Protein AF-A0A972P7M9-F1 (afdb_monomer_lite)

pLDDT: mean 73.9, std 10.82, range [38.41, 84.38]

Foldseek 3Di:
DVVVVQWDFPDDDPQWTWTWHDDDVDIQIAIDGNPDPDDPPVNVVVRCVSRVHDPVNVVVVVVD

Secondary structure (DSSP, 8-state):
-GGGGTEEEEEEETTEEEEEEEETTEEEEEEEESS-SS--HHHHHHHHHHHT--HHHHHHHH--

Radius of gyration: 11.29 Å; chains: 1; bounding box: 25×22×32 Å

Sequence (64 aa):
MLEAQGFTLVRQKGSHIRLRKEEIGRTLLVTVPSNQKQIRKGTLNGILSQAGLSKEELVALFQV

Structure (mmCIF, N/CA/C/O backbone):
data_AF-A0A972P7M9-F1
#
_entry.id   AF-A0A972P7M9-F1
#
loop_
_atom_site.group_PDB
_atom_site.id
_atom_site.type_symbol
_atom_site.label_atom_id
_atom_site.label_alt_id
_atom_site.label_comp_id
_atom_site.label_asym_id
_atom_site.label_entity_id
_atom_site.label_seq_id
_atom_site.pdbx_PDB_ins_code
_atom_site.Cartn_x
_atom_site.Cartn_y
_atom_site.Cartn_z
_atom_site.occupancy
_atom_site.B_iso_or_equiv
_atom_site.auth_seq_id
_atom_site.auth_comp_id
_atom_site.auth_asym_id
_atom_site.auth_atom_id
_atom_site.pdbx_PDB_model_num
ATOM 1 N N . MET A 1 1 ? -5.879 -10.132 1.783 1.00 50.66 1 MET A N 1
ATOM 2 C CA . MET A 1 1 ? -4.439 -10.471 1.756 1.00 50.66 1 MET A CA 1
ATOM 3 C C . MET A 1 1 ? -3.801 -9.833 0.523 1.00 50.66 1 MET A C 1
ATOM 5 O O . MET A 1 1 ? -4.232 -10.168 -0.570 1.00 50.66 1 MET A O 1
ATOM 9 N N . LEU A 1 2 ? -2.866 -8.869 0.652 1.00 57.88 2 LEU A N 1
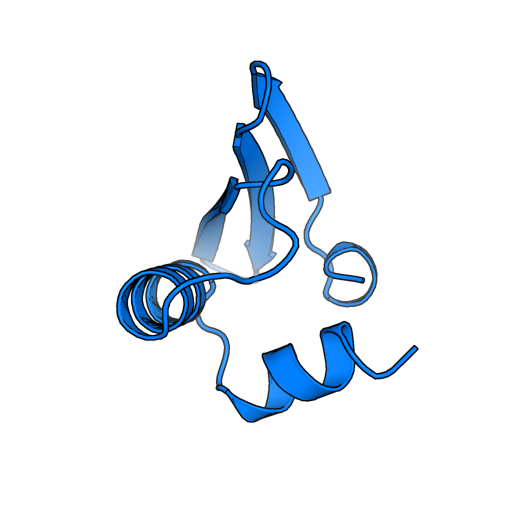ATOM 10 C CA . LEU A 1 2 ? -2.301 -8.127 -0.509 1.00 57.88 2 LEU A CA 1
ATOM 11 C C . LEU A 1 2 ? -1.646 -9.045 -1.556 1.00 57.88 2 LEU A C 1
ATOM 13 O O . LEU A 1 2 ? -1.611 -8.708 -2.737 1.00 57.88 2 LEU A O 1
ATOM 17 N N . GLU A 1 3 ? -1.218 -10.232 -1.138 1.00 56.75 3 GLU A N 1
ATOM 18 C CA . GLU A 1 3 ? -0.701 -11.290 -2.010 1.00 56.75 3 GLU A CA 1
ATOM 19 C C . GLU A 1 3 ? -1.707 -11.707 -3.095 1.00 56.75 3 GLU A C 1
ATOM 21 O O . GLU A 1 3 ? -1.314 -11.941 -4.234 1.00 56.75 3 GLU A O 1
ATOM 26 N N . ALA A 1 4 ? -3.013 -11.682 -2.799 1.00 57.16 4 ALA A N 1
ATOM 27 C CA . ALA A 1 4 ? -4.067 -12.004 -3.766 1.00 57.16 4 ALA A CA 1
ATOM 28 C C . ALA A 1 4 ? -4.191 -10.970 -4.902 1.00 57.16 4 ALA A C 1
ATOM 30 O O . ALA A 1 4 ? -4.778 -11.253 -5.939 1.00 57.16 4 ALA A O 1
ATOM 31 N N . GLN A 1 5 ? -3.626 -9.776 -4.718 1.00 66.06 5 GLN A N 1
ATOM 32 C CA . GLN A 1 5 ? -3.641 -8.681 -5.691 1.00 66.06 5 GLN A CA 1
ATOM 33 C C . GLN A 1 5 ? -2.338 -8.595 -6.503 1.00 66.06 5 GLN A C 1
ATOM 35 O O . GLN A 1 5 ? -2.121 -7.608 -7.210 1.00 66.06 5 GLN A O 1
ATOM 40 N N . GLY A 1 6 ? -1.456 -9.598 -6.398 1.00 70.94 6 GLY A N 1
ATOM 41 C CA . GLY A 1 6 ? -0.162 -9.625 -7.087 1.00 70.94 6 GLY A CA 1
ATOM 42 C C . GLY A 1 6 ? 0.917 -8.772 -6.415 1.00 70.94 6 GLY A C 1
ATOM 43 O O . GLY A 1 6 ? 1.914 -8.428 -7.048 1.00 70.94 6 GLY A O 1
ATOM 44 N N . PHE A 1 7 ? 0.726 -8.394 -5.146 1.00 77.94 7 PHE A N 1
ATOM 45 C CA . PHE A 1 7 ? 1.782 -7.763 -4.359 1.00 77.94 7 PHE A CA 1
ATOM 46 C C . PHE A 1 7 ? 2.684 -8.827 -3.739 1.00 77.94 7 PHE A C 1
ATOM 48 O O . PHE A 1 7 ? 2.249 -9.633 -2.921 1.00 77.94 7 PHE A O 1
ATOM 55 N N . THR A 1 8 ? 3.967 -8.766 -4.062 1.00 80.44 8 THR A N 1
ATOM 56 C CA . THR A 1 8 ? 5.003 -9.627 -3.503 1.00 80.44 8 THR A CA 1
ATOM 57 C C . THR A 1 8 ? 5.688 -8.932 -2.331 1.00 80.44 8 THR A C 1
ATOM 59 O O . THR A 1 8 ? 6.030 -7.746 -2.395 1.00 80.44 8 THR A O 1
ATOM 62 N N . LEU A 1 9 ? 5.929 -9.664 -1.245 1.00 79.62 9 LEU A N 1
ATOM 63 C CA . LEU A 1 9 ? 6.719 -9.177 -0.119 1.00 79.62 9 LEU A CA 1
ATOM 64 C C . LEU A 1 9 ? 8.192 -9.063 -0.524 1.00 79.62 9 LEU A C 1
ATOM 66 O O . LEU A 1 9 ? 8.854 -10.062 -0.776 1.00 79.62 9 LEU A O 1
ATOM 70 N N . VAL A 1 10 ? 8.71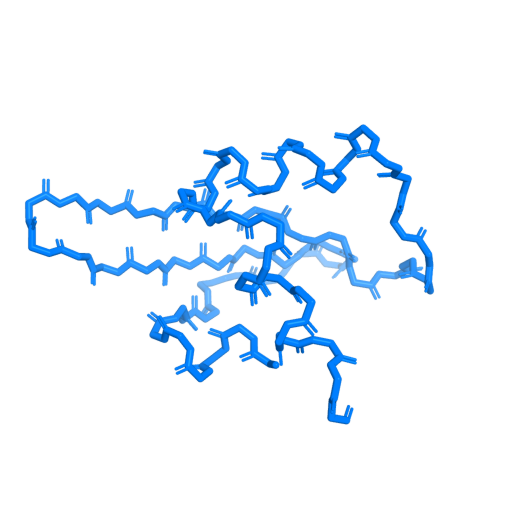6 -7.838 -0.580 1.00 84.38 10 VAL A N 1
ATOM 71 C CA . VAL A 1 10 ? 10.122 -7.594 -0.949 1.00 84.38 10 VAL A CA 1
ATOM 72 C C . VAL A 1 10 ? 11.016 -7.605 0.275 1.00 84.38 10 VAL A C 1
ATOM 74 O O . VAL A 1 10 ? 12.147 -8.078 0.230 1.00 84.38 10 VAL A O 1
ATOM 77 N N . ARG A 1 11 ? 10.547 -7.004 1.372 1.00 82.38 11 ARG A N 1
ATOM 78 C CA . ARG A 1 11 ? 11.351 -6.870 2.586 1.00 82.38 11 ARG A CA 1
ATOM 79 C C . ARG A 1 11 ? 10.478 -6.570 3.783 1.00 82.38 11 ARG A C 1
ATOM 81 O O . ARG A 1 11 ? 9.653 -5.669 3.724 1.00 82.38 11 ARG A O 1
ATOM 88 N N . GLN A 1 12 ? 10.759 -7.209 4.905 1.00 82.31 12 GLN A N 1
ATOM 89 C CA . GLN A 1 12 ? 10.235 -6.801 6.200 1.00 82.31 12 GLN A CA 1
ATOM 90 C C . GLN A 1 12 ? 11.393 -6.343 7.087 1.00 82.31 12 GLN A C 1
ATOM 92 O O . GLN A 1 12 ? 12.412 -7.024 7.188 1.00 82.31 12 GLN A O 1
ATOM 97 N N . LYS A 1 13 ? 11.267 -5.168 7.711 1.00 78.00 13 LYS A N 1
ATOM 98 C CA . LYS A 1 13 ? 12.192 -4.711 8.756 1.00 78.00 13 LYS A CA 1
ATOM 99 C C . LYS A 1 13 ? 11.381 -4.371 10.002 1.00 78.00 13 LYS A C 1
ATOM 101 O O . LYS A 1 13 ? 10.765 -3.307 10.083 1.00 78.00 13 LYS A O 1
ATOM 106 N N . GLY A 1 14 ? 11.367 -5.307 10.951 1.00 7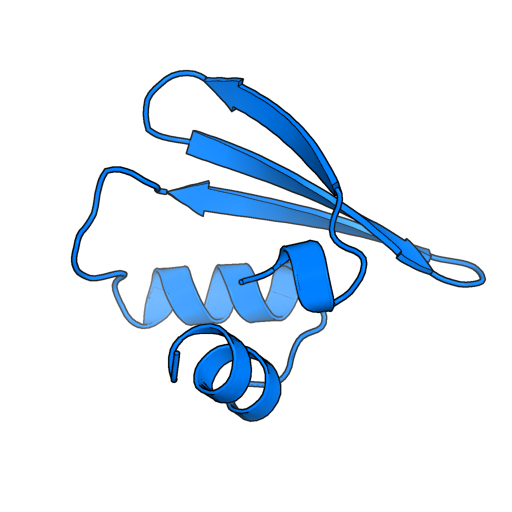8.75 14 GLY A N 1
ATOM 107 C CA . GLY A 1 14 ? 10.513 -5.242 12.136 1.00 78.75 14 GLY A CA 1
ATOM 108 C C . GLY A 1 14 ? 9.040 -5.121 11.746 1.00 78.75 14 GLY A C 1
ATOM 109 O O . GLY A 1 14 ? 8.536 -5.866 10.910 1.00 78.75 14 GLY A O 1
ATOM 110 N N . SER A 1 15 ? 8.375 -4.122 12.311 1.00 76.62 15 SER A N 1
ATOM 111 C CA . SER A 1 15 ? 6.965 -3.817 12.079 1.00 76.62 15 SER A CA 1
ATOM 112 C C . SER A 1 15 ? 6.640 -3.240 10.701 1.00 76.62 15 SER A C 1
ATOM 114 O O . SER A 1 15 ? 5.486 -2.915 10.475 1.00 76.62 15 SER A O 1
ATOM 116 N N . HIS A 1 16 ? 7.610 -3.018 9.809 1.00 78.12 16 HIS A N 1
ATOM 117 C CA . HIS A 1 16 ? 7.365 -2.426 8.489 1.00 78.12 16 HIS A CA 1
ATOM 118 C C . HIS A 1 16 ? 7.583 -3.457 7.387 1.00 78.12 16 HIS A C 1
ATOM 120 O O . HIS A 1 16 ? 8.699 -3.944 7.186 1.00 78.12 16 HIS A O 1
ATOM 126 N N . ILE A 1 17 ? 6.517 -3.750 6.648 1.00 82.69 17 ILE A N 1
ATOM 127 C CA . ILE A 1 17 ? 6.504 -4.650 5.500 1.00 82.69 17 ILE A CA 1
ATOM 128 C C . ILE A 1 17 ? 6.529 -3.816 4.220 1.00 82.69 17 ILE A C 1
ATOM 130 O O . ILE A 1 17 ? 5.686 -2.949 4.028 1.00 82.69 17 ILE A O 1
ATOM 134 N N . ARG A 1 18 ? 7.477 -4.088 3.326 1.00 83.62 18 ARG A N 1
ATOM 135 C CA . ARG A 1 18 ? 7.544 -3.525 1.976 1.00 83.62 18 ARG A CA 1
ATOM 136 C C . ARG A 1 18 ? 7.005 -4.543 0.985 1.00 83.62 18 ARG A C 1
ATOM 138 O O . ARG A 1 18 ? 7.555 -5.636 0.851 1.00 83.62 18 ARG A O 1
ATOM 145 N N . LEU A 1 19 ? 5.963 -4.141 0.279 1.00 83.75 19 LEU A N 1
ATOM 146 C CA . LEU A 1 19 ? 5.304 -4.885 -0.779 1.00 83.75 19 LEU A CA 1
ATOM 147 C C . LEU A 1 19 ? 5.623 -4.231 -2.122 1.00 83.75 19 LEU A C 1
ATOM 149 O O . LEU A 1 19 ? 5.721 -3.005 -2.213 1.00 83.75 19 LEU A O 1
ATOM 153 N N . ARG A 1 20 ? 5.772 -5.043 -3.162 1.00 84.19 20 ARG A N 1
ATOM 154 C CA . ARG A 1 20 ? 5.958 -4.597 -4.540 1.00 84.19 20 ARG A CA 1
ATOM 155 C C . ARG A 1 20 ? 4.974 -5.322 -5.431 1.00 84.19 20 ARG A C 1
ATOM 157 O O . ARG A 1 20 ? 4.906 -6.540 -5.375 1.00 84.19 20 ARG A O 1
ATOM 164 N N . LYS A 1 21 ? 4.269 -4.584 -6.275 1.00 83.75 21 LYS A N 1
ATOM 165 C CA . LYS A 1 21 ? 3.477 -5.139 -7.370 1.00 83.75 21 LYS A CA 1
ATOM 166 C C . LYS A 1 21 ? 4.073 -4.659 -8.680 1.00 83.75 21 LYS A C 1
ATOM 168 O O . LYS A 1 21 ? 4.361 -3.472 -8.836 1.00 83.75 21 LYS A O 1
ATOM 173 N N . GLU A 1 22 ? 4.298 -5.592 -9.587 1.00 83.44 22 GLU A N 1
ATOM 174 C CA . GLU A 1 22 ? 4.716 -5.286 -10.946 1.00 83.44 22 GLU A CA 1
ATOM 175 C C . GLU A 1 22 ? 3.465 -5.295 -11.825 1.00 83.44 22 GLU A C 1
ATOM 177 O O . GLU A 1 22 ? 2.733 -6.278 -11.877 1.00 83.44 22 GLU A O 1
ATOM 182 N N . GLU A 1 23 ? 3.178 -4.158 -12.439 1.00 80.25 23 GLU A N 1
ATOM 183 C CA . GLU A 1 23 ? 2.084 -3.965 -13.382 1.00 80.25 23 GLU A CA 1
ATOM 184 C C . GLU A 1 23 ? 2.670 -3.571 -14.735 1.00 80.25 23 GLU A C 1
ATOM 186 O O . GLU A 1 23 ? 3.792 -3.062 -14.824 1.00 80.25 23 GLU A O 1
ATOM 191 N N . ILE A 1 24 ? 1.900 -3.777 -15.802 1.00 78.88 24 ILE A N 1
ATOM 192 C CA . ILE A 1 24 ? 2.333 -3.467 -17.167 1.00 78.88 24 ILE A CA 1
ATOM 193 C C . ILE A 1 24 ? 2.688 -1.972 -17.246 1.00 78.88 24 ILE A C 1
ATOM 195 O O . ILE A 1 24 ? 1.820 -1.10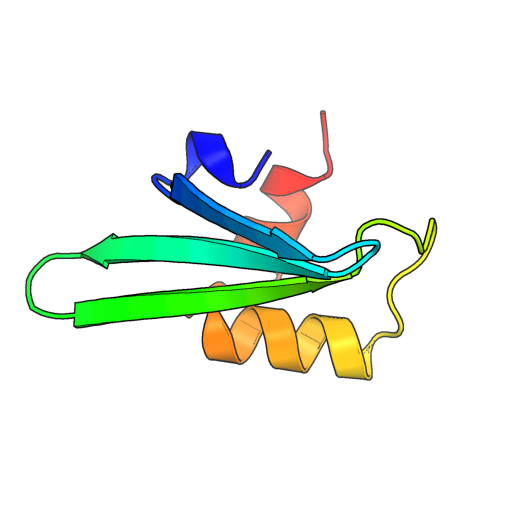5 -17.169 1.00 78.88 24 ILE A O 1
ATOM 199 N N . GLY A 1 25 ? 3.986 -1.673 -17.349 1.00 78.62 25 GLY A N 1
ATOM 200 C CA . GLY A 1 25 ? 4.517 -0.310 -17.431 1.00 78.62 25 GLY A CA 1
ATOM 201 C C . GLY A 1 25 ? 4.660 0.450 -16.104 1.00 78.62 25 GLY A C 1
ATOM 202 O O . GLY A 1 25 ? 5.055 1.614 -16.134 1.00 78.62 25 GLY A O 1
ATOM 203 N N . ARG A 1 26 ? 4.378 -0.155 -14.937 1.00 82.81 26 ARG A N 1
ATOM 204 C CA . ARG A 1 26 ? 4.539 0.512 -13.628 1.00 82.81 26 ARG A CA 1
ATOM 205 C C . ARG A 1 26 ? 4.880 -0.459 -12.497 1.00 82.81 26 ARG A C 1
ATOM 207 O O . ARG A 1 26 ? 4.317 -1.537 -12.386 1.00 82.81 26 ARG A O 1
ATOM 214 N N . THR A 1 27 ? 5.783 -0.057 -11.606 1.00 83.12 27 THR A N 1
ATOM 215 C CA . THR A 1 27 ? 6.066 -0.790 -10.361 1.00 83.12 27 THR A CA 1
ATOM 216 C C . THR A 1 27 ? 5.459 -0.035 -9.185 1.00 83.12 27 THR A C 1
ATOM 218 O O . THR A 1 27 ? 5.824 1.110 -8.930 1.00 83.12 27 THR A O 1
ATOM 221 N N . LEU A 1 28 ? 4.566 -0.684 -8.445 1.00 83.56 28 LEU A N 1
ATOM 222 C CA . LEU A 1 28 ? 3.948 -0.144 -7.238 1.00 83.56 28 LEU A CA 1
ATOM 223 C C . LEU A 1 28 ? 4.729 -0.634 -6.018 1.00 83.56 28 LEU A C 1
ATOM 225 O O . LEU A 1 28 ? 4.961 -1.832 -5.871 1.00 83.56 28 LEU A O 1
ATOM 229 N N . LEU A 1 29 ? 5.141 0.282 -5.143 1.00 83.31 29 LEU A N 1
ATOM 230 C CA . LEU A 1 29 ? 5.887 -0.012 -3.918 1.00 83.31 29 LEU A CA 1
ATOM 231 C C . LEU A 1 29 ? 5.133 0.546 -2.717 1.00 83.31 29 LEU A C 1
ATOM 233 O O . LEU A 1 29 ? 4.922 1.751 -2.604 1.00 83.31 29 LEU A O 1
ATOM 237 N N . VAL A 1 30 ? 4.769 -0.335 -1.792 1.00 82.69 30 VAL A N 1
ATOM 238 C CA . VAL A 1 30 ? 3.903 -0.013 -0.657 1.00 82.69 30 VAL A CA 1
ATOM 239 C C . VAL A 1 30 ? 4.593 -0.419 0.627 1.00 82.69 30 VAL A C 1
ATOM 241 O O . VAL A 1 30 ? 5.169 -1.500 0.709 1.00 82.69 30 VAL A O 1
ATOM 244 N N . THR A 1 31 ? 4.541 0.437 1.644 1.00 80.88 31 THR A N 1
ATOM 245 C CA . THR A 1 31 ? 5.051 0.097 2.976 1.00 80.88 31 THR A CA 1
ATOM 246 C C . THR A 1 31 ? 3.894 0.039 3.960 1.00 80.88 31 THR A C 1
ATOM 248 O O . THR A 1 31 ? 3.224 1.040 4.188 1.00 80.88 31 THR A O 1
ATOM 251 N N . VAL A 1 32 ? 3.661 -1.135 4.540 1.00 78.50 32 VAL A N 1
ATOM 252 C CA . VAL A 1 32 ? 2.558 -1.405 5.462 1.00 78.50 32 VAL A CA 1
ATOM 253 C C . VAL A 1 32 ? 3.117 -1.667 6.863 1.00 78.50 32 VAL A C 1
ATOM 255 O O . VAL A 1 32 ? 3.988 -2.528 7.020 1.00 78.50 32 VAL A O 1
ATOM 258 N N . PRO A 1 33 ? 2.643 -0.957 7.900 1.00 77.94 33 PRO A N 1
ATOM 259 C CA . PRO A 1 33 ? 2.966 -1.290 9.278 1.00 77.94 33 PRO A CA 1
ATOM 260 C C . PRO A 1 33 ? 2.190 -2.547 9.721 1.00 77.94 33 PRO A C 1
ATOM 262 O O . PRO A 1 33 ? 0.965 -2.552 9.723 1.00 77.94 33 PRO A O 1
ATOM 265 N N . SER A 1 34 ? 2.895 -3.606 10.120 1.00 74.75 34 SER A N 1
ATOM 266 C CA . SER A 1 34 ? 2.342 -4.900 10.549 1.00 74.75 34 SER A CA 1
ATOM 267 C C . SER A 1 34 ? 2.085 -5.011 12.054 1.00 74.75 34 SER A C 1
ATOM 269 O O . SER A 1 34 ? 1.382 -5.912 12.492 1.00 74.75 34 SER A O 1
ATOM 271 N N . ASN A 1 35 ? 2.646 -4.110 12.864 1.00 74.38 35 ASN A N 1
ATOM 272 C CA . ASN A 1 35 ? 2.530 -4.155 14.331 1.00 74.38 35 ASN A CA 1
ATOM 273 C C . ASN A 1 35 ? 1.342 -3.346 14.877 1.00 74.38 35 ASN A C 1
ATOM 275 O O . ASN A 1 35 ? 1.239 -3.111 16.078 1.00 74.38 35 ASN A O 1
ATOM 279 N N . GLN A 1 36 ? 0.465 -2.855 14.001 1.00 68.12 36 GLN A N 1
ATOM 280 C CA . GLN A 1 36 ? -0.712 -2.090 14.395 1.00 68.12 36 GLN A CA 1
ATOM 281 C C . GLN A 1 36 ? -1.965 -2.882 14.034 1.00 68.12 36 GLN A C 1
ATOM 283 O O . GLN A 1 36 ? -2.241 -3.104 12.861 1.00 68.12 36 GLN A O 1
ATOM 288 N N . LYS A 1 37 ? -2.761 -3.250 15.049 1.00 65.62 37 LYS A N 1
ATOM 289 C CA . LYS A 1 37 ? -4.111 -3.812 14.850 1.00 65.62 37 LYS A CA 1
ATOM 290 C C . LYS A 1 37 ? -5.058 -2.835 14.143 1.00 65.62 37 LYS A C 1
ATOM 292 O O . LYS A 1 37 ? -6.062 -3.258 13.587 1.00 65.62 37 LYS A O 1
ATOM 297 N N . GLN A 1 38 ? -4.762 -1.536 14.195 1.00 71.31 38 GLN A N 1
ATOM 298 C CA . GLN A 1 38 ? -5.578 -0.485 13.599 1.00 71.31 38 GLN A CA 1
ATOM 299 C C . GLN A 1 38 ? -4.677 0.552 12.931 1.00 71.31 38 GLN A C 1
ATOM 301 O O . GLN A 1 38 ? -3.886 1.223 13.594 1.00 71.31 38 GLN A O 1
ATOM 306 N N . ILE A 1 39 ? -4.803 0.684 11.612 1.00 74.31 39 ILE A N 1
ATOM 307 C CA . ILE A 1 39 ? -4.084 1.693 10.836 1.00 74.31 39 ILE A CA 1
ATOM 308 C C . ILE A 1 39 ? -4.896 2.988 10.866 1.00 74.31 39 ILE A C 1
ATOM 310 O O . ILE A 1 39 ? -6.087 3.002 10.548 1.00 74.31 39 ILE A O 1
ATOM 314 N N . ARG A 1 40 ? -4.258 4.103 11.245 1.00 78.31 40 ARG A N 1
ATOM 315 C CA . ARG A 1 40 ? -4.906 5.424 11.218 1.00 78.31 40 ARG A CA 1
ATOM 316 C C . ARG A 1 40 ? -5.375 5.749 9.799 1.00 78.31 40 ARG A C 1
ATOM 318 O O . ARG A 1 40 ? -4.656 5.494 8.838 1.00 78.31 40 ARG A O 1
ATOM 325 N N . LYS A 1 41 ? -6.531 6.409 9.668 1.00 78.69 41 LYS A N 1
ATOM 326 C CA . LYS A 1 41 ? -7.127 6.793 8.371 1.00 78.69 41 LYS A CA 1
ATOM 327 C C . LYS A 1 41 ? -6.135 7.486 7.425 1.00 78.69 41 LYS A C 1
ATOM 329 O O . LYS A 1 41 ? -6.123 7.177 6.241 1.00 78.69 41 LYS A O 1
ATOM 334 N N . GLY A 1 42 ? -5.289 8.381 7.943 1.00 78.50 42 GLY A N 1
ATOM 335 C CA . GLY A 1 42 ? -4.262 9.071 7.150 1.00 78.50 42 GLY A CA 1
ATOM 336 C C . GLY A 1 42 ? -3.185 8.128 6.608 1.00 78.50 42 GLY A C 1
ATOM 337 O O . GLY A 1 42 ? -2.858 8.179 5.427 1.00 78.50 42 GLY A O 1
ATOM 338 N N . THR A 1 43 ? -2.697 7.211 7.445 1.00 79.38 43 THR A N 1
ATOM 339 C CA . THR A 1 43 ? -1.739 6.171 7.044 1.00 79.38 43 THR A CA 1
ATOM 340 C C . THR A 1 43 ? -2.356 5.228 6.017 1.00 79.38 43 THR A C 1
ATOM 342 O O . THR A 1 43 ? -1.713 4.901 5.027 1.00 79.38 43 THR A O 1
ATOM 345 N N . LEU A 1 44 ? -3.624 4.854 6.204 1.00 78.94 44 LEU A N 1
ATOM 346 C CA . LEU A 1 44 ? -4.358 4.031 5.251 1.00 78.94 44 LEU A CA 1
ATOM 347 C C . LEU A 1 44 ? -4.472 4.724 3.889 1.00 78.94 44 LEU A C 1
ATOM 349 O O . LEU A 1 44 ? -4.193 4.111 2.869 1.00 78.94 44 LEU A O 1
ATOM 353 N N . ASN A 1 45 ? -4.828 6.011 3.873 1.00 80.88 45 ASN A N 1
ATOM 354 C CA . ASN A 1 45 ? -4.955 6.779 2.635 1.00 80.88 45 ASN A CA 1
ATOM 355 C C . ASN A 1 45 ? -3.608 6.937 1.914 1.00 80.88 45 ASN A C 1
ATOM 357 O O . ASN A 1 45 ? -3.554 6.854 0.691 1.00 80.88 45 ASN A O 1
ATOM 361 N N . GLY A 1 46 ? -2.518 7.111 2.668 1.00 82.00 46 GLY A N 1
ATOM 362 C CA . GLY A 1 46 ? -1.163 7.114 2.115 1.00 82.00 46 GLY A CA 1
ATOM 363 C C . GLY A 1 46 ? -0.807 5.774 1.471 1.00 82.00 46 GLY A C 1
ATOM 364 O O . GLY A 1 46 ? -0.381 5.740 0.322 1.00 82.00 46 GLY A O 1
ATOM 365 N N . ILE A 1 47 ? -1.075 4.668 2.172 1.00 80.38 47 ILE A N 1
ATOM 366 C CA . ILE A 1 47 ? -0.870 3.306 1.661 1.00 80.38 47 ILE A CA 1
ATOM 367 C C . ILE A 1 47 ? -1.685 3.072 0.384 1.00 80.38 47 ILE A C 1
ATOM 369 O O . ILE A 1 47 ? -1.132 2.571 -0.587 1.00 80.38 47 ILE A O 1
ATOM 373 N N . LEU A 1 48 ? -2.960 3.477 0.353 1.00 79.44 48 LEU A N 1
ATOM 374 C CA . LEU A 1 48 ? -3.831 3.383 -0.826 1.00 79.44 48 LEU A CA 1
ATOM 375 C C . LEU A 1 48 ? -3.255 4.147 -2.020 1.00 79.44 48 LEU A C 1
ATOM 377 O O . LEU A 1 48 ? -3.122 3.591 -3.109 1.00 79.44 48 LEU A O 1
ATOM 381 N N . SER A 1 49 ? -2.840 5.395 -1.794 1.00 81.81 49 SER A N 1
ATOM 382 C CA . SER A 1 49 ? -2.250 6.235 -2.836 1.00 81.81 49 SER A CA 1
ATOM 383 C C . SER A 1 49 ? -0.935 5.661 -3.370 1.00 81.81 49 SER A C 1
ATOM 385 O O . SER A 1 49 ? -0.688 5.733 -4.569 1.00 81.81 49 SER A O 1
ATOM 387 N N . GLN A 1 50 ? -0.099 5.073 -2.506 1.00 80.38 50 GLN A N 1
ATOM 388 C CA . GLN A 1 50 ? 1.151 4.414 -2.909 1.00 80.38 50 GLN A CA 1
ATOM 389 C C . GLN A 1 50 ? 0.908 3.085 -3.629 1.00 80.38 50 GLN A C 1
ATOM 391 O O . GLN A 1 50 ? 1.669 2.703 -4.516 1.00 80.38 50 GLN A O 1
ATOM 396 N N . ALA A 1 51 ? -0.147 2.375 -3.236 1.00 76.62 51 ALA A N 1
ATOM 397 C CA . ALA A 1 51 ? -0.538 1.102 -3.820 1.00 76.62 51 ALA A CA 1
ATOM 398 C C . ALA A 1 51 ? -1.300 1.259 -5.136 1.00 76.62 51 ALA A C 1
ATOM 400 O O . ALA A 1 51 ? -1.525 0.260 -5.810 1.00 76.62 51 ALA A O 1
ATOM 401 N N . GLY A 1 52 ? -1.725 2.478 -5.488 1.00 78.12 52 GLY A N 1
ATOM 402 C CA . GLY A 1 52 ? -2.654 2.694 -6.596 1.00 78.12 52 GLY A CA 1
ATOM 403 C C . GLY A 1 52 ? -3.979 1.950 -6.396 1.00 78.12 52 GLY A C 1
ATOM 404 O O . GLY A 1 52 ? -4.616 1.578 -7.376 1.00 78.12 52 GLY A O 1
ATOM 405 N N . LEU A 1 53 ? -4.358 1.687 -5.141 1.00 75.19 53 LEU A N 1
ATOM 406 C CA . LEU A 1 53 ? -5.563 0.947 -4.779 1.00 75.19 53 LEU A CA 1
ATOM 407 C C . LEU A 1 53 ? -6.657 1.919 -4.347 1.00 75.19 53 LEU A C 1
ATOM 409 O O . LEU A 1 53 ? -6.410 2.871 -3.603 1.00 75.19 53 LEU A O 1
ATOM 413 N N . SER A 1 54 ? -7.887 1.635 -4.762 1.00 72.81 54 SER A N 1
ATOM 414 C CA . SER A 1 54 ? -9.074 2.290 -4.218 1.00 72.81 54 SER A CA 1
ATOM 415 C C . SER A 1 54 ? -9.393 1.744 -2.823 1.00 72.81 54 SER A C 1
ATOM 417 O O . SER A 1 54 ? -8.994 0.636 -2.458 1.00 72.81 54 SER A O 1
ATOM 419 N N . LYS A 1 55 ? -10.151 2.506 -2.022 1.00 67.75 55 LYS A N 1
ATOM 420 C CA . LYS A 1 55 ? -10.634 2.045 -0.704 1.00 67.75 55 LYS A CA 1
ATOM 421 C C . LYS A 1 55 ? -11.342 0.691 -0.782 1.00 67.75 55 LYS A C 1
ATOM 423 O O . LYS A 1 55 ? -11.203 -0.108 0.135 1.00 67.75 55 LYS A O 1
ATOM 428 N N . GLU A 1 56 ? -12.089 0.467 -1.855 1.00 65.62 56 GLU A N 1
ATOM 429 C CA . GLU A 1 56 ? -12.878 -0.742 -2.105 1.00 65.62 56 GLU A CA 1
ATOM 430 C C . GLU A 1 56 ? -11.987 -1.983 -2.225 1.00 65.62 56 GLU A C 1
ATOM 432 O O . GLU A 1 56 ? -12.195 -2.956 -1.503 1.00 65.62 56 GLU A O 1
ATOM 437 N N . GLU A 1 57 ? -10.919 -1.893 -3.023 1.00 65.81 57 GLU A N 1
ATOM 438 C CA . GLU A 1 57 ? -9.913 -2.953 -3.172 1.00 65.81 57 GLU A CA 1
ATOM 439 C C . GLU A 1 57 ? -9.258 -3.298 -1.833 1.00 65.81 57 GLU A C 1
ATOM 441 O O . GLU A 1 57 ? -8.997 -4.458 -1.524 1.00 65.81 57 GLU A O 1
ATOM 446 N N . LEU A 1 58 ? -9.021 -2.291 -0.989 1.00 66.81 58 LEU A N 1
ATOM 447 C CA . LEU A 1 58 ? -8.478 -2.517 0.342 1.00 66.81 58 LEU A CA 1
ATOM 448 C C . LEU A 1 58 ? -9.489 -3.177 1.282 1.00 66.81 58 LEU A C 1
ATOM 450 O O . LEU A 1 58 ? -9.110 -4.073 2.026 1.00 66.81 58 LEU A O 1
ATOM 454 N N . VAL A 1 59 ? -10.762 -2.783 1.257 1.00 61.19 59 VAL A N 1
ATOM 455 C CA . VAL A 1 59 ? -11.798 -3.445 2.068 1.00 61.19 59 VAL A CA 1
ATOM 456 C C . VAL A 1 59 ? -11.918 -4.918 1.675 1.00 61.19 59 VAL A C 1
ATOM 458 O O . VAL A 1 59 ? -11.929 -5.772 2.560 1.00 61.19 59 VAL A O 1
ATOM 461 N N . ALA A 1 60 ? -11.878 -5.230 0.377 1.00 57.03 60 ALA A N 1
ATOM 462 C CA . ALA A 1 60 ? -11.855 -6.607 -0.117 1.00 57.03 60 ALA A CA 1
ATOM 463 C C . ALA A 1 60 ? -10.641 -7.406 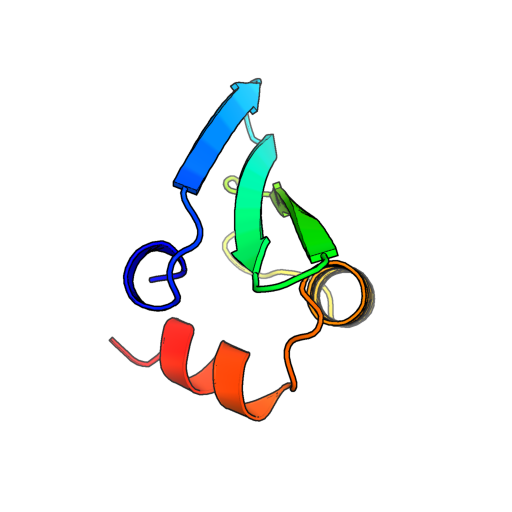0.400 1.00 57.03 60 ALA A C 1
ATOM 465 O O . ALA A 1 60 ? -10.729 -8.607 0.642 1.00 57.03 60 ALA A O 1
ATOM 466 N N . LEU A 1 61 ? -9.508 -6.741 0.645 1.00 55.84 61 LEU A N 1
ATOM 467 C CA . LEU A 1 61 ? -8.296 -7.363 1.179 1.00 55.84 61 LEU A CA 1
ATOM 468 C C . LEU A 1 61 ? -8.350 -7.674 2.685 1.00 55.84 61 LEU A C 1
ATOM 470 O O . LEU A 1 61 ? -7.552 -8.504 3.128 1.00 55.84 61 LEU A O 1
ATOM 474 N N . PHE A 1 62 ? -9.233 -7.032 3.453 1.00 52.16 62 PHE A N 1
ATOM 475 C CA . PHE A 1 62 ? -9.382 -7.218 4.906 1.00 52.16 62 PHE A CA 1
ATOM 476 C C . PHE A 1 62 ? -10.681 -7.948 5.308 1.00 52.16 62 PHE A C 1
ATOM 478 O O . PHE A 1 62 ? -10.914 -8.144 6.495 1.00 52.16 62 PHE A O 1
ATOM 485 N N . GLN A 1 63 ? -11.523 -8.343 4.348 1.00 39.16 63 GLN A N 1
ATOM 486 C CA . GLN A 1 63 ? -12.796 -9.055 4.564 1.00 39.16 63 GLN A CA 1
ATOM 487 C C . GLN A 1 63 ? -12.6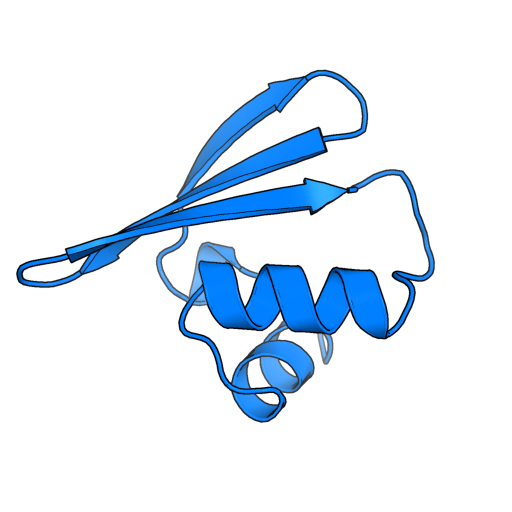67 -10.596 4.511 1.00 39.16 63 GLN A C 1
ATOM 489 O O . GLN A 1 63 ? -13.629 -11.276 4.166 1.00 39.16 63 GLN A O 1
ATOM 494 N N . VAL A 1 64 ? -11.501 -11.157 4.856 1.00 38.41 64 VAL A N 1
ATOM 495 C CA . VAL A 1 64 ? -11.296 -12.613 5.015 1.00 38.41 64 VAL A CA 1
ATOM 496 C C . VAL A 1 64 ? -10.855 -12.936 6.433 1.00 38.41 64 VAL A C 1
ATOM 498 O O . VAL A 1 64 ? -9.999 -12.180 6.952 1.00 38.41 64 VAL A O 1
#